Protein AF-A0A945T8V4-F1 (afdb_monomer_lite)

Sequence (144 aa):
LQITALERAEEIETKQAKYLGQVGAVIQPVFAPLNFDLNASIALLTGFVAKEVVVATFGVLYSHGEEVDEESRGLRESLAASMTPLTAVAFMVFTLLYVPCLATIAVLYKETQSWKWTGFSIGLSLSLAYSLALMVTWFGGAFI

Foldseek 3Di:
DVVVVVVVVVVVVVVVVVVLVVVLVVCCVLCVLLVDDSLLVSLLVLCLQPVVVSVVSLQVVQVPPPRDDPPDPSSVVSCVVVDDPLSVVLSVLLSVFQDDHPVVLVVCCVVVVDPVVSVVVNVVSNVVSSVVSSVSSVVVVVVD

pLDDT: mean 71.46, std 10.53, range [46.53, 85.62]

Secondary structure (DSSP, 8-state):
-HHHHHHHHHHHHHHHHHHHHHHHHHHHHHHGGGT--HHHHHHHHHHTT-TTHHHHHHHHHH-TTS---TT-HHHHHHHHHHS-HHHHHHHHHHHHHS---HHHHHHHHHHH--HHHHHHHHHHHHHHHHHHHHHHHHHHHTT-

Structure (mmCIF, N/CA/C/O backbone):
data_AF-A0A945T8V4-F1
#
_entry.id   AF-A0A945T8V4-F1
#
loop_
_atom_site.group_PDB
_atom_site.id
_atom_site.type_symbol
_atom_site.label_atom_id
_atom_site.label_alt_id
_atom_site.label_comp_id
_atom_site.label_asym_id
_atom_site.label_entity_id
_atom_site.label_seq_id
_atom_site.pdbx_PDB_ins_code
_atom_site.Cartn_x
_atom_site.Cartn_y
_atom_site.Cartn_z
_atom_site.occupancy
_atom_site.B_iso_or_equiv
_atom_site.auth_seq_id
_atom_site.auth_comp_id
_atom_site.auth_asym_id
_atom_site.auth_atom_id
_atom_site.pdbx_PDB_model_num
ATOM 1 N N . LEU A 1 1 ? 28.679 23.803 6.271 1.00 54.97 1 LEU A N 1
ATOM 2 C CA . LEU A 1 1 ? 27.295 23.913 6.793 1.00 54.97 1 LEU A CA 1
ATOM 3 C C . LEU A 1 1 ? 26.241 23.376 5.819 1.00 54.97 1 LEU A C 1
ATOM 5 O O . LEU A 1 1 ? 25.398 22.629 6.284 1.00 54.97 1 LEU A O 1
ATOM 9 N N . GLN A 1 2 ? 26.294 23.656 4.506 1.00 46.53 2 GLN A N 1
ATOM 10 C CA . GLN A 1 2 ? 25.370 23.034 3.528 1.00 46.53 2 GLN A CA 1
ATOM 11 C C . GLN A 1 2 ? 25.578 21.516 3.353 1.00 46.53 2 GLN A C 1
ATOM 13 O O . GLN A 1 2 ? 24.608 20.777 3.266 1.00 46.53 2 GLN A O 1
ATOM 18 N N . ILE A 1 3 ? 26.827 21.035 3.398 1.00 58.59 3 ILE A N 1
ATOM 19 C CA . ILE A 1 3 ? 27.156 19.614 3.165 1.00 58.59 3 ILE A CA 1
ATOM 20 C C . ILE A 1 3 ? 26.573 18.700 4.264 1.00 58.59 3 ILE A C 1
ATOM 22 O O . ILE A 1 3 ? 25.980 17.675 3.969 1.00 58.59 3 ILE A O 1
ATOM 26 N N . THR A 1 4 ? 26.600 19.139 5.527 1.00 59.28 4 THR A N 1
ATOM 27 C CA . THR A 1 4 ? 26.039 18.391 6.672 1.00 59.28 4 THR A CA 1
ATOM 28 C C . THR A 1 4 ? 24.502 18.370 6.692 1.00 59.28 4 THR A C 1
ATOM 30 O O . THR A 1 4 ? 23.905 17.519 7.347 1.00 59.28 4 THR A O 1
ATOM 33 N N . ALA A 1 5 ? 23.843 19.323 6.021 1.00 59.72 5 ALA A N 1
ATOM 34 C CA . ALA A 1 5 ? 22.386 19.339 5.881 1.00 59.72 5 ALA A CA 1
ATOM 35 C C . ALA A 1 5 ? 21.916 18.373 4.781 1.00 59.72 5 ALA A C 1
ATOM 37 O O . ALA A 1 5 ? 20.890 17.723 4.957 1.00 59.72 5 ALA A O 1
ATOM 38 N N . LEU A 1 6 ? 22.700 18.238 3.705 1.00 58.94 6 LEU A N 1
ATOM 39 C CA . LEU A 1 6 ? 22.456 17.273 2.631 1.00 58.94 6 LEU A CA 1
ATOM 40 C C . LEU A 1 6 ? 22.676 15.830 3.115 1.00 58.94 6 LEU A C 1
ATOM 42 O O . LEU A 1 6 ? 21.788 15.005 2.940 1.00 58.94 6 LEU A O 1
ATOM 46 N N . GLU A 1 7 ? 23.761 15.553 3.852 1.00 60.69 7 GLU A N 1
ATOM 47 C CA . GLU A 1 7 ? 24.009 14.214 4.429 1.00 60.69 7 GLU A CA 1
ATOM 48 C C . GLU A 1 7 ? 22.910 13.775 5.414 1.00 60.69 7 GLU A C 1
ATOM 50 O O . GLU A 1 7 ? 22.548 12.602 5.476 1.00 60.69 7 GLU A O 1
ATOM 55 N N . ARG A 1 8 ? 22.332 14.714 6.181 1.00 58.81 8 ARG A N 1
ATOM 56 C CA . ARG A 1 8 ? 21.206 14.413 7.082 1.00 58.81 8 ARG A CA 1
ATOM 57 C C . ARG A 1 8 ? 19.898 14.172 6.334 1.00 58.81 8 ARG A C 1
ATOM 59 O O . ARG A 1 8 ? 19.100 13.377 6.818 1.00 58.81 8 ARG A O 1
ATOM 66 N N . ALA A 1 9 ? 19.666 14.842 5.207 1.00 57.34 9 ALA A N 1
ATOM 67 C CA . ALA A 1 9 ? 18.496 14.588 4.368 1.00 57.34 9 ALA A CA 1
ATOM 68 C C . ALA A 1 9 ? 18.579 13.188 3.737 1.00 57.34 9 ALA A C 1
ATOM 70 O O . ALA A 1 9 ? 17.632 12.415 3.860 1.00 57.34 9 ALA A O 1
ATOM 71 N N . GLU A 1 10 ? 19.752 12.816 3.220 1.00 59.97 10 GLU A N 1
ATOM 72 C CA . GLU A 1 10 ? 19.998 11.505 2.606 1.00 59.97 10 GLU A CA 1
ATOM 73 C C . GLU A 1 10 ? 19.941 10.357 3.641 1.00 59.97 10 GLU A C 1
ATOM 75 O O . GLU A 1 10 ? 19.402 9.278 3.376 1.00 59.97 10 GLU A O 1
ATOM 80 N N . GLU A 1 11 ? 20.409 10.587 4.879 1.00 57.34 11 GLU A N 1
ATOM 81 C CA . GLU A 1 11 ? 20.233 9.635 5.989 1.00 57.34 11 GLU A CA 1
ATOM 82 C C . GLU A 1 11 ? 18.764 9.453 6.394 1.00 57.34 11 GLU A C 1
ATOM 84 O O . GLU A 1 11 ? 18.371 8.359 6.808 1.00 57.34 11 GLU A O 1
ATOM 89 N N . ILE A 1 12 ? 17.955 10.515 6.344 1.00 55.38 12 ILE A N 1
ATOM 90 C CA . ILE A 1 12 ? 16.524 10.435 6.659 1.00 55.38 12 ILE A CA 1
ATOM 91 C C . ILE A 1 12 ? 15.802 9.678 5.544 1.00 55.38 12 ILE A C 1
ATOM 93 O O . ILE A 1 12 ? 15.022 8.781 5.861 1.00 55.38 12 ILE A O 1
ATOM 97 N N . GLU A 1 13 ? 16.119 9.947 4.276 1.00 56.91 13 GLU A N 1
ATOM 98 C CA . GLU A 1 13 ? 15.554 9.241 3.120 1.00 56.91 13 GLU A CA 1
ATOM 99 C C . GLU A 1 13 ? 15.916 7.755 3.118 1.00 56.91 13 GLU A C 1
ATOM 101 O O . GLU A 1 13 ? 15.041 6.910 2.949 1.00 56.91 13 GLU A O 1
ATOM 106 N N . THR A 1 14 ? 17.171 7.398 3.396 1.00 55.56 14 THR A N 1
ATOM 107 C CA . THR A 1 14 ? 17.598 5.987 3.461 1.00 55.56 14 THR A CA 1
ATOM 108 C C . THR A 1 14 ? 17.028 5.257 4.673 1.00 55.56 14 THR A C 1
ATOM 110 O O . THR A 1 14 ? 16.641 4.089 4.566 1.00 55.56 14 THR A O 1
ATOM 113 N N . LYS A 1 15 ? 16.913 5.923 5.830 1.00 50.25 15 LYS A N 1
ATOM 114 C CA . LYS A 1 15 ? 16.224 5.356 7.001 1.00 50.25 15 LYS A CA 1
ATOM 115 C C . LYS A 1 15 ? 14.744 5.153 6.694 1.00 50.25 15 LYS A C 1
ATOM 117 O O . LYS A 1 15 ? 14.233 4.070 6.966 1.00 50.25 15 LYS A O 1
ATOM 122 N N . GLN A 1 16 ? 14.075 6.133 6.089 1.00 54.16 16 GLN A N 1
ATOM 123 C CA . GLN A 1 16 ? 12.682 6.014 5.664 1.00 54.16 16 GLN A CA 1
ATOM 124 C C . GLN A 1 16 ? 12.511 4.903 4.628 1.00 54.16 16 GLN A C 1
ATOM 126 O O . GLN A 1 16 ? 11.706 4.014 4.867 1.00 54.16 16 GLN A O 1
ATOM 131 N N . ALA A 1 17 ? 13.323 4.840 3.573 1.00 56.72 17 ALA A N 1
ATOM 132 C CA . ALA A 1 17 ? 13.307 3.757 2.588 1.00 56.72 17 ALA A CA 1
ATOM 133 C C . ALA A 1 17 ? 13.498 2.376 3.240 1.00 56.72 17 ALA A C 1
ATOM 135 O O . ALA A 1 17 ? 12.809 1.417 2.892 1.00 56.72 17 ALA A O 1
ATOM 136 N N . LYS A 1 18 ? 14.365 2.275 4.256 1.00 56.22 18 LYS A N 1
ATOM 137 C CA . LYS A 1 18 ? 14.565 1.044 5.033 1.00 56.22 18 LYS A CA 1
ATOM 138 C C . LYS A 1 18 ? 13.351 0.683 5.899 1.00 56.22 18 LYS A C 1
ATOM 140 O O . LYS A 1 18 ? 12.986 -0.490 5.956 1.00 56.22 18 LYS A O 1
ATOM 145 N N . TYR A 1 19 ? 12.710 1.658 6.547 1.00 55.62 19 TYR A N 1
ATOM 146 C CA . TYR A 1 19 ? 11.486 1.437 7.329 1.00 55.62 19 TYR A CA 1
ATOM 147 C C . TYR A 1 19 ? 10.286 1.107 6.434 1.00 55.62 19 TYR A C 1
ATOM 149 O O . TYR A 1 19 ? 9.543 0.180 6.742 1.00 55.62 19 TYR A O 1
ATOM 157 N N . LEU A 1 20 ? 10.125 1.800 5.307 1.00 55.38 20 LEU A N 1
ATOM 158 C CA . LEU A 1 20 ? 9.113 1.508 4.295 1.00 55.38 20 LEU A CA 1
ATOM 159 C C . LEU A 1 20 ? 9.328 0.122 3.673 1.00 55.38 20 LEU A C 1
ATOM 161 O O . LEU A 1 20 ? 8.362 -0.616 3.502 1.00 55.38 20 LEU A O 1
ATOM 165 N N . GLY A 1 21 ? 10.580 -0.282 3.440 1.00 59.00 21 GLY A N 1
ATOM 166 C CA . GLY A 1 21 ? 10.936 -1.639 3.021 1.00 59.00 21 GLY A CA 1
ATOM 167 C C . GLY A 1 21 ? 10.618 -2.705 4.074 1.00 59.00 21 GLY A C 1
ATOM 168 O O . GLY A 1 21 ? 10.116 -3.771 3.731 1.00 59.00 21 GLY A O 1
ATOM 169 N N . GLN A 1 22 ? 10.835 -2.428 5.364 1.00 59.25 22 GLN A N 1
ATOM 170 C CA . GLN A 1 22 ? 10.472 -3.356 6.445 1.00 59.25 22 GLN A CA 1
ATOM 171 C C . GLN A 1 22 ? 8.957 -3.468 6.654 1.00 59.25 22 GLN A C 1
ATOM 173 O O . GLN A 1 22 ? 8.450 -4.573 6.836 1.00 59.25 22 GLN A O 1
ATOM 178 N N . VAL A 1 23 ? 8.225 -2.352 6.611 1.00 59.28 23 VAL A N 1
ATOM 179 C CA . VAL A 1 23 ? 6.755 -2.343 6.706 1.00 59.28 23 VAL A CA 1
ATOM 180 C C . VAL A 1 23 ? 6.144 -3.020 5.478 1.00 59.28 23 VAL A C 1
ATOM 182 O O . VAL A 1 23 ? 5.258 -3.862 5.621 1.00 59.28 23 VAL A O 1
ATOM 185 N N . GLY A 1 24 ? 6.689 -2.730 4.294 1.00 57.03 24 GLY A N 1
ATOM 186 C CA . GLY A 1 24 ? 6.380 -3.419 3.048 1.00 57.03 24 GLY A CA 1
ATOM 187 C C . GLY A 1 24 ? 6.603 -4.923 3.164 1.00 57.03 24 GLY A C 1
ATOM 188 O O . GLY A 1 24 ? 5.693 -5.668 2.847 1.00 57.03 24 GLY A O 1
ATOM 189 N N . ALA A 1 25 ? 7.728 -5.383 3.720 1.00 60.09 25 ALA A N 1
ATOM 190 C CA . ALA A 1 25 ? 8.036 -6.808 3.882 1.00 60.09 25 ALA A CA 1
ATOM 191 C C . ALA A 1 25 ? 7.115 -7.550 4.873 1.00 60.09 25 ALA A C 1
ATOM 193 O O . ALA A 1 25 ? 6.855 -8.738 4.694 1.00 60.09 25 ALA A O 1
ATOM 194 N N . VAL A 1 26 ? 6.598 -6.874 5.906 1.00 58.59 26 VAL A N 1
ATOM 195 C CA . VAL A 1 26 ? 5.611 -7.454 6.846 1.00 58.59 26 VAL A CA 1
ATOM 196 C C . VAL A 1 26 ? 4.235 -7.590 6.196 1.00 58.59 26 VAL A C 1
ATOM 198 O O . VAL A 1 26 ? 3.480 -8.513 6.498 1.00 58.59 26 VAL A O 1
ATOM 201 N N . ILE A 1 27 ? 3.919 -6.676 5.285 1.00 60.72 27 ILE A N 1
ATOM 202 C CA . ILE A 1 27 ? 2.653 -6.618 4.559 1.00 60.72 27 ILE A CA 1
ATOM 203 C C . ILE A 1 27 ? 2.695 -7.479 3.281 1.00 60.72 27 ILE A C 1
ATOM 205 O O . ILE A 1 27 ? 1.688 -8.066 2.885 1.00 60.72 27 ILE A O 1
ATOM 209 N N . GLN A 1 28 ? 3.880 -7.658 2.703 1.00 61.25 28 GLN A N 1
ATOM 210 C CA . GLN A 1 28 ? 4.164 -8.466 1.525 1.00 61.25 28 GLN A CA 1
ATOM 211 C C . GLN A 1 28 ? 3.593 -9.890 1.589 1.00 61.25 28 GLN A C 1
ATOM 213 O O . GLN A 1 28 ? 3.031 -10.293 0.582 1.00 61.25 28 GLN A O 1
ATOM 218 N N . PRO A 1 29 ? 3.634 -10.673 2.688 1.00 58.94 29 PRO A N 1
ATOM 219 C CA . PRO A 1 29 ? 3.023 -12.007 2.701 1.00 58.94 29 PRO A CA 1
ATOM 220 C C . PRO A 1 29 ? 1.501 -11.993 2.491 1.00 58.94 29 PRO A C 1
ATOM 222 O O . PRO A 1 29 ? 0.959 -12.959 1.958 1.00 58.94 29 PRO A O 1
ATOM 225 N N . VAL A 1 30 ? 0.808 -10.910 2.864 1.00 63.84 30 VAL A N 1
ATOM 226 C CA . VAL A 1 30 ? -0.637 -10.750 2.618 1.00 63.84 30 VAL A CA 1
ATOM 227 C C . VAL A 1 30 ? -0.905 -10.374 1.162 1.00 63.84 30 VAL A C 1
ATOM 229 O O . VAL A 1 30 ? -1.893 -10.814 0.587 1.00 63.84 30 VAL A O 1
ATOM 232 N N . PHE A 1 31 ? -0.017 -9.603 0.538 1.00 65.12 31 PHE A N 1
ATOM 233 C CA . PHE A 1 31 ? -0.159 -9.171 -0.855 1.00 65.12 31 PHE A CA 1
ATOM 234 C C . PHE A 1 31 ? 0.560 -10.072 -1.874 1.00 65.12 31 PHE A C 1
ATOM 236 O O . PHE A 1 31 ? 0.307 -9.967 -3.073 1.00 65.12 31 PHE A O 1
ATOM 243 N N . ALA A 1 32 ? 1.381 -11.015 -1.411 1.00 62.06 32 ALA A N 1
ATOM 244 C CA . ALA A 1 32 ? 2.045 -12.042 -2.205 1.00 62.06 32 ALA A CA 1
ATOM 245 C C . ALA A 1 32 ? 1.072 -12.855 -3.079 1.00 62.06 32 ALA A C 1
ATOM 247 O O . ALA A 1 32 ? 1.365 -13.026 -4.261 1.00 62.06 32 ALA A O 1
ATOM 248 N N . PRO A 1 33 ? -0.105 -13.306 -2.594 1.00 59.84 33 PRO A N 1
ATOM 249 C CA . PRO A 1 33 ? -1.065 -13.998 -3.455 1.00 59.84 33 PRO A CA 1
ATOM 250 C C . PRO A 1 33 ? -1.820 -13.062 -4.422 1.00 59.84 33 PRO A C 1
ATOM 252 O O . PRO A 1 33 ? -2.457 -13.537 -5.361 1.00 59.84 33 PRO A O 1
ATOM 255 N N . LEU A 1 34 ? -1.739 -11.740 -4.229 1.00 63.62 34 LEU A N 1
ATOM 256 C CA . LEU A 1 34 ? -2.244 -10.732 -5.170 1.00 63.62 34 LEU A CA 1
ATOM 257 C C . LEU A 1 34 ? -1.173 -10.299 -6.188 1.00 63.62 34 LEU A C 1
ATOM 259 O O . LEU A 1 34 ? -1.484 -9.558 -7.121 1.00 63.62 34 LEU A O 1
ATOM 263 N N . ASN A 1 35 ? 0.068 -10.778 -6.033 1.00 66.00 35 ASN A N 1
ATOM 264 C CA . ASN A 1 35 ? 1.194 -10.475 -6.914 1.00 66.00 35 ASN A CA 1
ATOM 265 C C . ASN A 1 35 ? 1.463 -8.951 -7.007 1.00 66.00 35 ASN A C 1
ATOM 267 O O . ASN A 1 35 ? 1.836 -8.421 -8.053 1.00 66.00 35 ASN A O 1
ATOM 271 N N . PHE A 1 36 ? 1.215 -8.224 -5.908 1.00 71.25 36 PHE A N 1
ATOM 272 C CA . PHE A 1 36 ? 1.536 -6.800 -5.806 1.00 71.25 36 PHE A CA 1
ATOM 273 C C . PHE A 1 36 ? 2.995 -6.601 -5.418 1.00 71.25 36 PHE A C 1
ATOM 275 O O . PHE A 1 36 ? 3.519 -7.276 -4.532 1.00 71.25 36 PHE A O 1
ATOM 282 N N . ASP A 1 37 ? 3.614 -5.612 -6.055 1.00 70.75 37 ASP A N 1
ATOM 283 C CA . ASP A 1 37 ? 4.963 -5.182 -5.728 1.00 70.75 37 ASP A CA 1
ATOM 284 C C . ASP A 1 37 ? 5.004 -4.445 -4.372 1.00 70.75 37 ASP A C 1
ATOM 286 O O . ASP A 1 37 ? 3.989 -3.949 -3.854 1.00 70.75 37 ASP A O 1
ATOM 290 N N . LEU A 1 38 ? 6.195 -4.345 -3.787 1.00 68.88 38 LEU A N 1
ATOM 291 C CA . LEU A 1 38 ? 6.423 -3.646 -2.525 1.00 68.88 38 LEU A CA 1
ATOM 292 C C . LEU A 1 38 ? 6.073 -2.154 -2.655 1.00 68.88 38 LEU A C 1
ATOM 294 O O . LEU A 1 38 ? 5.443 -1.587 -1.759 1.00 68.88 38 LEU A O 1
ATOM 298 N N . ASN A 1 39 ? 6.369 -1.554 -3.812 1.00 74.00 39 ASN A N 1
ATOM 299 C CA . ASN A 1 39 ? 6.005 -0.170 -4.129 1.00 74.00 39 ASN A CA 1
ATOM 300 C C . ASN A 1 39 ? 4.483 0.042 -4.149 1.00 74.00 39 ASN A C 1
ATOM 302 O O . ASN A 1 39 ? 3.984 1.020 -3.595 1.00 74.00 39 ASN A O 1
ATOM 306 N N . ALA A 1 40 ? 3.729 -0.903 -4.720 1.00 75.31 40 ALA A N 1
ATOM 307 C CA . ALA A 1 40 ? 2.267 -0.848 -4.754 1.00 75.31 40 ALA A CA 1
ATOM 308 C C . ALA A 1 40 ? 1.660 -0.981 -3.346 1.00 75.31 40 ALA A C 1
ATOM 310 O O . ALA A 1 40 ? 0.692 -0.298 -3.011 1.00 75.31 40 ALA A O 1
ATOM 311 N N . SER A 1 41 ? 2.263 -1.808 -2.489 1.00 75.19 41 SER A N 1
ATOM 312 C CA . SER A 1 41 ? 1.848 -1.958 -1.088 1.00 75.19 41 SER A CA 1
ATOM 313 C C . SER A 1 41 ? 2.069 -0.669 -0.285 1.00 75.19 41 SER A C 1
ATOM 315 O O . SER A 1 41 ? 1.205 -0.261 0.493 1.00 75.19 41 SER A O 1
ATOM 317 N N . ILE A 1 42 ? 3.197 0.012 -0.508 1.00 74.94 42 ILE A N 1
ATOM 318 C CA . ILE A 1 42 ? 3.490 1.324 0.086 1.00 74.94 42 ILE A CA 1
ATOM 319 C C . ILE A 1 42 ? 2.503 2.384 -0.416 1.00 74.94 42 ILE A C 1
ATOM 321 O O . ILE A 1 42 ? 1.947 3.128 0.392 1.00 74.94 42 ILE A O 1
ATOM 325 N N . ALA A 1 43 ? 2.240 2.421 -1.724 1.00 79.94 43 ALA A N 1
ATOM 326 C CA . ALA A 1 43 ? 1.282 3.349 -2.319 1.00 79.94 43 ALA A CA 1
ATOM 327 C C . ALA A 1 43 ? -0.149 3.131 -1.792 1.0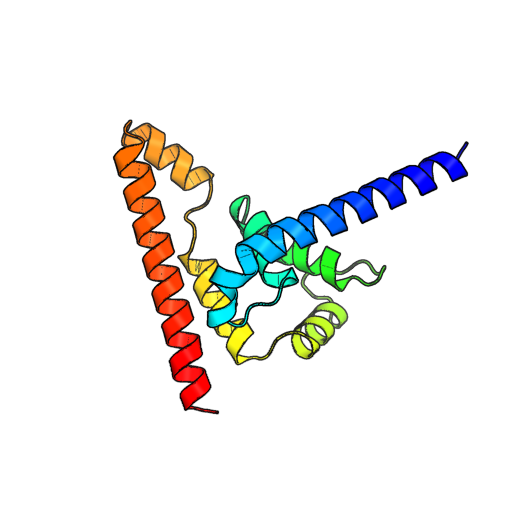0 79.94 43 ALA A C 1
ATOM 329 O O . ALA A 1 43 ? -0.895 4.087 -1.596 1.00 79.94 43 ALA A O 1
ATOM 330 N N . LEU A 1 44 ? -0.534 1.888 -1.486 1.00 79.69 44 LEU A N 1
ATOM 331 C CA . LEU A 1 44 ? -1.804 1.581 -0.819 1.00 79.69 44 LEU A CA 1
ATOM 332 C C . LEU A 1 44 ? -1.853 2.100 0.621 1.00 79.69 44 LEU A C 1
ATOM 334 O O . LEU A 1 44 ? -2.885 2.610 1.055 1.00 79.69 44 LEU A O 1
ATOM 338 N N . LEU A 1 45 ? -0.755 1.996 1.371 1.00 78.69 45 LEU A N 1
ATOM 339 C CA . LEU A 1 45 ? -0.692 2.519 2.737 1.00 78.69 45 LEU A CA 1
ATOM 340 C C . LEU A 1 45 ? -0.831 4.041 2.777 1.00 78.69 45 LEU A C 1
ATOM 342 O O . LEU A 1 45 ? -1.547 4.562 3.631 1.00 78.69 45 LEU A O 1
ATOM 346 N N . THR A 1 46 ? -0.184 4.756 1.859 1.00 78.19 46 THR A N 1
ATOM 347 C CA . THR A 1 46 ? -0.328 6.215 1.755 1.00 78.19 46 THR A CA 1
ATOM 348 C C . THR A 1 46 ? -1.708 6.599 1.209 1.00 78.19 46 THR A C 1
ATOM 350 O O . THR A 1 46 ? -2.334 7.537 1.710 1.00 78.19 46 THR A O 1
ATOM 353 N N . GLY A 1 47 ? -2.244 5.806 0.277 1.00 79.31 47 GLY A N 1
ATOM 354 C CA . GLY A 1 47 ? -3.596 5.930 -0.271 1.00 79.31 47 GLY A CA 1
ATOM 355 C C . GLY A 1 47 ? -4.730 5.778 0.739 1.00 79.31 47 GLY A C 1
ATOM 356 O O . GLY A 1 47 ? -5.816 6.328 0.543 1.00 79.31 47 GLY A O 1
ATOM 357 N N . PHE A 1 48 ? -4.479 5.076 1.847 1.00 78.81 48 PHE A N 1
ATOM 358 C CA . PHE A 1 48 ? -5.415 4.954 2.967 1.00 78.81 48 PHE A CA 1
ATOM 359 C C . PHE A 1 48 ? -5.827 6.319 3.534 1.00 78.81 48 PHE A C 1
ATOM 361 O O . PHE A 1 48 ? -6.982 6.524 3.922 1.00 78.81 48 PHE A O 1
ATOM 368 N N . VAL A 1 49 ? -4.869 7.251 3.591 1.00 75.75 49 VAL A N 1
ATOM 369 C CA . VAL A 1 49 ? -5.076 8.597 4.135 1.00 75.75 49 VAL A CA 1
ATOM 370 C C . VAL A 1 49 ? -5.893 9.437 3.156 1.00 75.75 49 VAL A C 1
ATOM 372 O O . VAL A 1 49 ? -6.879 10.057 3.556 1.00 75.75 49 VAL A O 1
ATOM 375 N N . ALA A 1 50 ? -5.521 9.410 1.875 1.00 80.00 50 ALA A N 1
ATOM 376 C CA . ALA A 1 50 ? -6.247 10.058 0.790 1.00 80.00 50 ALA A CA 1
ATOM 377 C C . ALA A 1 50 ? -6.015 9.311 -0.531 1.00 80.00 50 ALA A C 1
ATOM 379 O O . ALA A 1 50 ? -4.874 9.052 -0.908 1.00 80.00 50 ALA A O 1
ATOM 380 N N . LYS A 1 51 ? -7.096 8.996 -1.261 1.00 73.50 51 LYS A N 1
ATOM 381 C CA . LYS A 1 51 ? -7.020 8.161 -2.476 1.00 73.50 51 LYS A CA 1
ATOM 382 C C . LYS A 1 51 ? -6.172 8.776 -3.597 1.00 73.50 51 LYS A C 1
ATOM 384 O O . LYS A 1 51 ? -5.566 8.038 -4.360 1.00 73.50 51 LYS A O 1
ATOM 389 N N . GLU A 1 52 ? -6.085 10.101 -3.659 1.00 77.19 52 GLU A N 1
ATOM 390 C CA . GLU A 1 52 ? -5.278 10.841 -4.644 1.00 77.19 52 GLU A CA 1
ATOM 391 C C . GLU A 1 52 ? -3.770 10.778 -4.335 1.00 77.19 52 GLU A C 1
ATOM 393 O O . GLU A 1 52 ? -2.933 10.891 -5.225 1.00 77.19 52 GLU A O 1
ATOM 398 N N . VAL A 1 53 ? -3.395 10.497 -3.082 1.00 81.50 53 VAL A N 1
ATOM 399 C CA . VAL A 1 53 ? -1.985 10.408 -2.663 1.00 81.50 53 VAL A CA 1
ATOM 400 C C . VAL A 1 53 ? -1.313 9.133 -3.185 1.00 81.50 53 VAL A C 1
ATOM 402 O O . VAL A 1 53 ? -0.084 9.064 -3.235 1.00 81.50 53 VAL A O 1
ATOM 405 N N . VAL A 1 54 ? -2.090 8.140 -3.636 1.00 81.56 54 VAL A N 1
ATOM 406 C CA . VAL A 1 54 ? -1.557 6.921 -4.269 1.00 8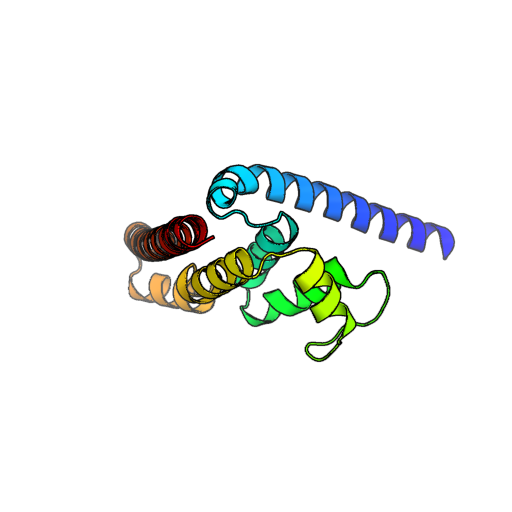1.56 54 VAL A CA 1
ATOM 407 C C . VAL A 1 54 ? -0.679 7.285 -5.462 1.00 81.56 54 VAL A C 1
ATOM 409 O O . VAL A 1 54 ? 0.441 6.787 -5.572 1.00 81.56 54 VAL A O 1
ATOM 412 N N . VAL A 1 55 ? -1.150 8.182 -6.332 1.00 79.06 55 VAL A N 1
ATOM 413 C CA . VAL A 1 55 ? -0.409 8.523 -7.547 1.00 79.06 55 VAL A CA 1
ATOM 414 C C . VAL A 1 55 ? 0.778 9.424 -7.241 1.00 79.06 55 VAL A C 1
ATOM 416 O O . VAL A 1 55 ? 1.860 9.174 -7.758 1.00 79.06 55 VAL A O 1
ATOM 419 N N . ALA A 1 56 ? 0.638 10.369 -6.309 1.00 78.25 56 ALA A N 1
ATOM 420 C CA . ALA A 1 56 ? 1.777 11.140 -5.810 1.00 78.25 56 ALA A CA 1
ATOM 421 C C . ALA A 1 56 ? 2.879 10.224 -5.239 1.00 78.25 56 ALA A C 1
ATOM 423 O O . ALA A 1 56 ? 4.066 10.454 -5.456 1.00 78.25 56 ALA A O 1
ATOM 424 N N . THR A 1 57 ? 2.492 9.139 -4.559 1.00 79.19 57 THR A N 1
ATOM 425 C CA . THR A 1 57 ? 3.440 8.147 -4.030 1.00 79.19 57 THR A CA 1
ATOM 426 C C . THR A 1 57 ? 4.111 7.364 -5.155 1.00 79.19 57 THR A C 1
ATOM 428 O O . THR A 1 57 ? 5.322 7.173 -5.112 1.00 79.19 57 THR A O 1
ATOM 431 N N . PHE A 1 58 ? 3.367 6.955 -6.187 1.00 78.00 58 PHE A N 1
ATOM 432 C CA . PHE A 1 58 ? 3.967 6.361 -7.384 1.00 78.00 58 PHE A CA 1
ATOM 433 C C . PHE A 1 58 ? 4.912 7.333 -8.098 1.00 78.00 58 PHE A C 1
ATOM 435 O O . PHE A 1 58 ? 5.999 6.919 -8.489 1.00 78.00 58 PHE A O 1
ATOM 442 N N . GLY A 1 59 ? 4.548 8.614 -8.181 1.00 73.50 59 GLY A N 1
ATOM 443 C CA . GLY A 1 59 ? 5.399 9.707 -8.647 1.00 73.50 59 GLY A CA 1
ATOM 444 C C . GLY A 1 59 ? 6.740 9.717 -7.929 1.00 73.50 59 GLY A C 1
ATOM 445 O O . GLY A 1 59 ? 7.774 9.610 -8.568 1.00 73.50 59 GLY A O 1
ATOM 446 N N . VAL A 1 60 ? 6.735 9.740 -6.596 1.00 75.69 60 VAL A N 1
ATOM 447 C CA . VAL A 1 60 ? 7.969 9.760 -5.792 1.00 75.69 60 VAL A CA 1
ATOM 448 C C . VAL A 1 60 ? 8.767 8.454 -5.897 1.00 75.69 60 VAL A C 1
ATOM 450 O O . VAL A 1 60 ? 9.991 8.500 -5.960 1.00 75.69 60 VAL A O 1
ATOM 453 N N . LEU A 1 61 ? 8.106 7.292 -5.925 1.00 73.56 61 LEU A N 1
ATOM 454 C CA . LEU A 1 61 ? 8.786 5.989 -5.960 1.00 73.56 61 LEU A CA 1
ATOM 455 C C . LEU A 1 61 ? 9.402 5.664 -7.329 1.00 73.56 61 LEU A C 1
ATOM 457 O O . LEU A 1 61 ? 10.409 4.962 -7.384 1.00 73.56 61 LEU A O 1
ATOM 461 N N . TYR A 1 62 ? 8.810 6.163 -8.416 1.00 71.44 62 TYR A N 1
ATOM 462 C CA . TYR A 1 62 ? 9.255 5.905 -9.788 1.00 71.44 62 TYR A CA 1
ATOM 463 C C . TYR A 1 62 ? 9.907 7.126 -10.461 1.00 71.44 62 TYR A C 1
ATOM 465 O O . TYR A 1 62 ? 10.287 7.030 -11.626 1.00 71.44 62 TYR A O 1
ATOM 473 N N . SER A 1 63 ? 10.076 8.255 -9.757 1.00 63.59 63 SER A N 1
ATOM 474 C CA . SER A 1 63 ? 10.599 9.500 -10.344 1.00 63.59 63 SER A CA 1
ATOM 475 C C . SER A 1 63 ? 12.043 9.438 -10.808 1.00 63.59 63 SER A C 1
ATOM 477 O O . SER A 1 63 ? 12.411 10.250 -11.646 1.00 63.59 63 SER A O 1
ATOM 479 N N . HIS A 1 64 ? 12.886 8.539 -10.289 1.00 58.69 64 HIS A N 1
ATOM 480 C CA . HIS A 1 64 ? 14.319 8.486 -10.628 1.00 58.69 64 HIS A CA 1
ATOM 481 C C . HIS A 1 64 ? 15.021 9.875 -10.678 1.00 58.69 64 HIS A C 1
ATOM 483 O O . HIS A 1 64 ? 16.013 10.040 -11.384 1.00 58.69 64 HIS A O 1
ATOM 489 N N . GLY A 1 65 ? 14.541 10.869 -9.915 1.00 52.94 65 GLY A N 1
ATOM 490 C CA . GLY A 1 65 ? 15.093 12.231 -9.880 1.00 52.94 65 GLY A CA 1
ATOM 491 C C . GLY A 1 65 ? 14.482 13.265 -10.844 1.00 52.94 65 GLY A C 1
ATOM 492 O O . GLY A 1 65 ? 14.989 14.384 -10.885 1.00 52.94 65 GLY A O 1
ATOM 493 N N . GLU A 1 66 ? 13.412 12.950 -11.581 1.00 54.91 66 GLU A N 1
ATOM 494 C CA . GLU A 1 66 ? 12.676 13.895 -12.444 1.00 54.91 66 GLU A CA 1
ATOM 495 C C . GLU A 1 66 ? 11.294 14.236 -11.848 1.00 54.91 66 GLU A C 1
ATOM 497 O O . GLU A 1 66 ? 10.657 13.390 -11.225 1.00 54.91 66 GLU A O 1
ATOM 502 N N . GLU A 1 67 ? 10.809 15.475 -11.997 1.00 51.19 67 GLU A N 1
ATOM 503 C CA . GLU A 1 67 ? 9.460 15.847 -11.539 1.00 51.19 67 GLU A CA 1
ATOM 504 C C . GLU A 1 67 ? 8.410 15.130 -12.402 1.00 51.19 67 GLU A C 1
ATOM 506 O O . GLU A 1 67 ? 8.277 15.385 -13.600 1.00 51.19 67 GLU A O 1
ATOM 511 N N . VAL A 1 68 ? 7.672 14.199 -11.800 1.00 56.31 68 VAL A N 1
ATOM 512 C CA . VAL A 1 68 ? 6.663 13.387 -12.487 1.00 56.31 68 VAL A CA 1
ATOM 513 C C . VAL A 1 68 ? 5.262 13.758 -12.017 1.00 56.31 68 VAL A C 1
ATOM 515 O O . VAL A 1 68 ? 4.957 13.678 -10.829 1.00 56.31 68 VAL A O 1
ATOM 518 N N . ASP A 1 69 ? 4.426 14.148 -12.978 1.00 54.91 69 ASP A N 1
ATOM 519 C CA . ASP A 1 69 ? 3.012 14.486 -12.821 1.00 54.91 69 ASP A CA 1
ATOM 520 C C . ASP A 1 69 ? 2.128 13.364 -13.410 1.00 54.91 69 ASP A C 1
ATOM 522 O O . ASP A 1 69 ? 2.620 12.484 -14.123 1.00 54.91 69 ASP A O 1
ATOM 526 N N . GLU A 1 70 ? 0.820 13.392 -13.147 1.00 55.72 70 GLU A N 1
ATOM 527 C CA . GLU A 1 70 ? -0.181 12.399 -13.599 1.00 55.72 70 GLU A CA 1
ATOM 528 C C . GLU A 1 70 ? -0.133 12.100 -15.118 1.00 55.72 70 GLU A C 1
ATOM 530 O O . GLU A 1 70 ? -0.466 10.997 -15.563 1.00 55.72 70 GLU A O 1
ATOM 535 N N . GLU A 1 71 ? 0.305 13.067 -15.934 1.00 57.94 71 GLU A N 1
ATOM 536 C CA . GLU A 1 71 ? 0.428 12.937 -17.394 1.00 57.94 71 GLU A CA 1
ATOM 537 C 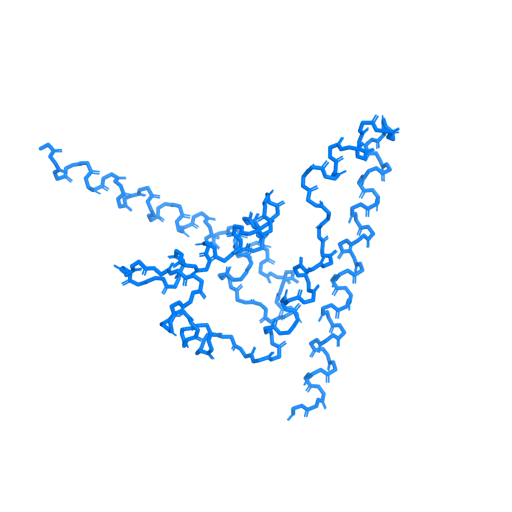C . GLU A 1 71 ? 1.816 12.491 -17.890 1.00 57.94 71 GLU A C 1
ATOM 539 O O . GLU A 1 71 ? 1.997 12.230 -19.089 1.00 57.94 71 GLU A O 1
ATOM 544 N N . SER A 1 72 ? 2.810 12.367 -17.012 1.00 63.31 72 SER A N 1
ATOM 545 C CA . SER A 1 72 ? 4.185 12.081 -17.420 1.00 63.31 72 SER A CA 1
ATOM 546 C C . SER A 1 72 ? 4.313 10.688 -18.050 1.00 63.31 72 SER A C 1
ATOM 548 O O . SER A 1 72 ? 4.107 9.652 -17.412 1.00 63.31 72 SER A O 1
ATOM 550 N N . ARG A 1 73 ? 4.723 10.638 -19.326 1.00 63.03 73 ARG A N 1
ATOM 551 C CA . ARG A 1 73 ? 4.952 9.378 -20.065 1.00 63.03 73 ARG A CA 1
ATOM 552 C C . ARG A 1 73 ? 5.962 8.452 -19.374 1.00 63.03 73 ARG A C 1
ATOM 554 O O . ARG A 1 73 ? 5.757 7.242 -19.393 1.00 63.03 73 ARG A O 1
ATOM 561 N N . GLY A 1 74 ? 6.978 9.014 -18.713 1.00 67.88 74 GLY A N 1
ATOM 562 C CA . GLY A 1 74 ? 8.010 8.251 -18.001 1.00 67.88 74 GLY A CA 1
ATOM 563 C C . GLY A 1 74 ? 7.479 7.435 -16.815 1.00 67.88 74 GLY A C 1
ATOM 564 O O . GLY A 1 74 ? 7.925 6.307 -16.605 1.00 67.88 74 GLY A O 1
ATOM 565 N N . LEU A 1 75 ? 6.457 7.936 -16.103 1.00 67.81 75 LEU A N 1
ATOM 566 C CA . LEU A 1 75 ? 5.759 7.162 -15.068 1.00 67.81 75 LEU A CA 1
ATOM 567 C C . LEU A 1 75 ? 5.055 5.960 -15.688 1.00 67.81 75 LEU A C 1
ATOM 569 O O . LEU A 1 75 ? 5.225 4.834 -15.234 1.00 67.81 75 LEU A O 1
ATOM 573 N N . ARG A 1 76 ? 4.284 6.187 -16.757 1.00 69.94 76 ARG A N 1
ATOM 574 C CA . ARG A 1 76 ? 3.486 5.133 -17.402 1.00 69.94 76 ARG A CA 1
ATOM 575 C C . ARG A 1 76 ? 4.370 4.021 -17.963 1.00 69.94 76 ARG A C 1
ATOM 577 O O . ARG A 1 76 ? 4.009 2.857 -17.830 1.00 69.94 76 ARG A O 1
ATOM 584 N N . GLU A 1 77 ? 5.524 4.360 -18.533 1.00 70.88 77 GLU A N 1
ATOM 585 C CA . GLU A 1 77 ? 6.500 3.376 -19.016 1.00 70.88 77 GLU A CA 1
ATOM 586 C C . GLU A 1 77 ? 7.173 2.610 -17.869 1.00 70.88 77 GLU A C 1
ATOM 588 O O . GLU A 1 77 ? 7.253 1.384 -17.926 1.00 70.88 77 GLU A O 1
ATOM 593 N N . SER A 1 78 ? 7.572 3.293 -16.793 1.00 69.94 78 SER A N 1
ATOM 594 C CA . SER A 1 78 ? 8.187 2.650 -15.618 1.00 69.94 78 SER A CA 1
ATOM 595 C C . SER A 1 78 ? 7.215 1.723 -14.879 1.00 69.94 78 SER A C 1
ATOM 597 O O . SER A 1 78 ? 7.582 0.612 -14.482 1.00 69.94 78 SER A O 1
ATOM 599 N N . LEU A 1 79 ? 5.951 2.138 -14.748 1.00 71.31 79 LEU A N 1
ATOM 600 C CA . LEU A 1 79 ? 4.873 1.307 -14.213 1.00 71.31 79 LEU A CA 1
ATOM 601 C C . LEU A 1 79 ? 4.555 0.127 -15.138 1.00 71.31 79 LEU A C 1
ATOM 603 O O . LEU A 1 79 ? 4.396 -0.982 -14.640 1.00 71.31 79 LEU A O 1
ATOM 607 N N . ALA A 1 80 ? 4.507 0.320 -16.460 1.00 71.19 80 ALA A N 1
ATOM 608 C CA . ALA A 1 80 ? 4.273 -0.772 -17.411 1.00 71.19 80 ALA A CA 1
ATOM 609 C C . ALA A 1 80 ? 5.432 -1.783 -17.457 1.00 71.19 80 ALA A C 1
ATOM 611 O O . ALA A 1 80 ? 5.205 -2.963 -17.718 1.00 71.19 80 ALA A O 1
ATOM 612 N N . ALA A 1 81 ? 6.662 -1.340 -17.184 1.00 71.31 81 ALA A N 1
ATOM 613 C CA . ALA A 1 81 ? 7.825 -2.215 -17.062 1.00 71.31 81 ALA A CA 1
ATOM 614 C C . ALA A 1 81 ? 7.847 -2.993 -15.733 1.00 71.31 81 ALA A C 1
ATOM 616 O O . ALA A 1 81 ? 8.360 -4.109 -15.690 1.00 71.31 81 ALA A O 1
ATOM 617 N N . SER A 1 82 ? 7.289 -2.418 -14.660 1.00 66.88 82 SER A N 1
ATOM 618 C CA . SER A 1 82 ? 7.333 -3.003 -13.310 1.00 66.88 82 SER A CA 1
ATOM 619 C C . SER A 1 82 ? 6.080 -3.805 -12.938 1.00 66.88 82 SER A C 1
ATOM 621 O O . SER A 1 82 ? 6.162 -4.723 -12.127 1.00 66.88 82 SER A O 1
ATOM 623 N N . MET A 1 83 ? 4.913 -3.487 -13.508 1.00 68.38 83 MET A N 1
ATOM 624 C CA . MET A 1 83 ? 3.642 -4.157 -13.219 1.00 68.38 83 MET A CA 1
ATOM 625 C C . MET A 1 83 ? 3.065 -4.833 -14.459 1.00 68.38 83 MET A C 1
ATOM 627 O O . MET A 1 83 ? 2.852 -4.213 -15.499 1.00 68.38 83 MET A O 1
ATOM 631 N N . THR A 1 84 ? 2.708 -6.110 -14.317 1.00 77.81 84 THR A N 1
ATOM 632 C CA . THR A 1 84 ? 1.922 -6.809 -15.339 1.00 77.81 84 THR A CA 1
ATOM 633 C C . THR A 1 84 ? 0.517 -6.194 -15.452 1.00 77.81 84 THR A C 1
ATOM 635 O O . THR A 1 84 ? -0.050 -5.755 -14.447 1.00 77.81 84 THR A O 1
ATOM 638 N N . PRO A 1 85 ? -0.114 -6.206 -16.640 1.00 75.94 85 PRO A N 1
ATOM 639 C CA . PRO A 1 85 ? -1.471 -5.678 -16.801 1.00 75.94 85 PRO A CA 1
ATOM 640 C C . PRO A 1 85 ? -2.485 -6.397 -15.901 1.00 75.94 85 PRO A C 1
ATOM 642 O O . PRO A 1 85 ? -3.448 -5.786 -15.440 1.00 75.94 85 PRO A O 1
ATOM 645 N N . LEU A 1 86 ? -2.245 -7.674 -15.585 1.00 76.44 86 LEU A N 1
ATOM 646 C CA . LEU A 1 86 ? -3.099 -8.430 -14.679 1.00 76.44 86 LEU A CA 1
ATOM 647 C C . LEU A 1 86 ? -3.046 -7.885 -13.242 1.00 76.44 86 LEU A C 1
ATOM 649 O O . LEU A 1 86 ? -4.085 -7.694 -12.605 1.00 76.44 86 LEU A O 1
ATOM 653 N N . THR A 1 87 ? -1.845 -7.593 -12.743 1.00 76.19 87 THR A N 1
ATOM 654 C CA . THR A 1 87 ? -1.662 -7.046 -11.393 1.00 76.19 87 THR A CA 1
ATOM 655 C C . THR A 1 87 ? -2.139 -5.603 -11.295 1.00 76.19 87 THR A C 1
ATOM 657 O O . THR A 1 87 ? -2.693 -5.223 -10.266 1.00 76.19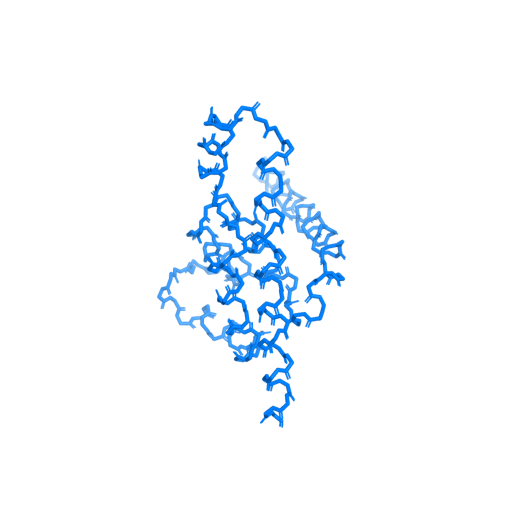 87 THR A O 1
ATOM 660 N N . ALA A 1 88 ? -2.035 -4.822 -12.374 1.00 80.50 88 ALA A N 1
ATOM 661 C CA . ALA A 1 88 ? -2.589 -3.469 -12.443 1.00 80.50 88 ALA A CA 1
ATOM 662 C C . ALA A 1 88 ? -4.121 -3.450 -12.291 1.00 80.50 88 ALA A C 1
ATOM 664 O O . ALA A 1 88 ? -4.661 -2.630 -11.545 1.00 80.50 88 ALA A O 1
ATOM 665 N N . VAL A 1 89 ? -4.832 -4.381 -12.937 1.00 81.19 89 VAL A N 1
ATOM 666 C CA . VAL A 1 89 ? -6.296 -4.491 -12.802 1.00 81.19 89 VAL A CA 1
ATOM 667 C C . VAL A 1 89 ? -6.686 -4.916 -11.387 1.00 81.19 89 VAL A C 1
ATOM 669 O O . VAL A 1 89 ? -7.564 -4.296 -10.783 1.00 81.19 89 VAL A O 1
ATOM 672 N N . ALA A 1 90 ? -6.011 -5.920 -10.821 1.00 82.75 90 ALA A N 1
ATOM 673 C CA . ALA A 1 90 ? -6.244 -6.329 -9.436 1.00 82.75 90 ALA A CA 1
ATOM 674 C C . ALA A 1 90 ? -5.985 -5.171 -8.451 1.00 82.75 90 ALA A C 1
ATOM 676 O O . ALA A 1 90 ? -6.767 -4.964 -7.520 1.00 82.75 90 ALA A O 1
ATOM 677 N N . PHE A 1 91 ? -4.944 -4.368 -8.693 1.00 82.25 91 PHE A N 1
ATOM 678 C CA . PHE A 1 91 ? -4.610 -3.185 -7.900 1.00 82.25 91 PHE A CA 1
ATOM 679 C C . PHE A 1 91 ? -5.677 -2.092 -7.980 1.00 82.25 91 PHE A C 1
ATOM 681 O O . PHE A 1 91 ? -6.064 -1.545 -6.946 1.00 82.25 91 PHE A O 1
ATOM 688 N N . MET A 1 92 ? -6.204 -1.797 -9.172 1.00 82.12 92 MET A N 1
ATOM 689 C CA . MET A 1 92 ? -7.307 -0.842 -9.320 1.00 82.12 92 MET A CA 1
ATOM 690 C C . MET A 1 92 ? -8.560 -1.304 -8.575 1.00 82.12 92 MET A C 1
ATOM 692 O O . MET A 1 92 ? -9.136 -0.531 -7.808 1.00 82.12 92 MET A O 1
ATOM 696 N N . VAL A 1 93 ? -8.962 -2.566 -8.751 1.00 83.38 93 VAL A N 1
ATOM 697 C CA . VAL A 1 93 ? -10.135 -3.131 -8.063 1.00 83.38 93 VAL A CA 1
ATOM 698 C C . VAL A 1 93 ? -9.949 -3.055 -6.549 1.00 83.38 93 VAL A C 1
ATOM 700 O O . VAL A 1 93 ? -10.835 -2.580 -5.837 1.00 83.38 93 VAL A O 1
ATOM 703 N N . PHE A 1 94 ? -8.777 -3.445 -6.050 1.00 83.88 94 PHE A N 1
ATOM 704 C CA . PHE A 1 94 ? -8.478 -3.368 -4.626 1.00 83.88 94 PHE A CA 1
ATOM 705 C C . PHE A 1 94 ? -8.509 -1.919 -4.115 1.00 83.88 94 PHE A C 1
ATOM 707 O O . PHE A 1 94 ? -9.210 -1.625 -3.153 1.00 83.88 94 PHE A O 1
ATOM 714 N N . THR A 1 95 ? -7.843 -0.980 -4.788 1.00 81.31 95 THR A N 1
ATOM 715 C CA . THR A 1 95 ? -7.790 0.439 -4.377 1.00 81.31 95 THR A CA 1
ATOM 716 C C . THR A 1 95 ? -9.176 1.096 -4.361 1.00 81.31 95 THR A C 1
ATOM 718 O O . THR A 1 95 ? -9.470 1.959 -3.523 1.00 81.31 95 THR A O 1
ATOM 721 N N . LEU A 1 96 ? -10.082 0.674 -5.245 1.00 81.81 96 LEU A N 1
ATOM 722 C CA . LEU A 1 96 ? -11.464 1.151 -5.258 1.00 81.81 96 LEU A CA 1
ATOM 723 C C . LEU A 1 96 ? -12.276 0.623 -4.064 1.00 81.81 96 LEU A C 1
ATOM 725 O O . LEU A 1 96 ? -13.033 1.404 -3.482 1.00 81.81 96 LEU A O 1
ATOM 729 N N . LEU A 1 97 ? -12.079 -0.638 -3.662 1.00 80.69 97 LEU A N 1
ATOM 730 C CA . LEU A 1 97 ? -12.936 -1.328 -2.688 1.00 80.69 97 LEU A CA 1
ATOM 731 C C . LEU A 1 97 ? -12.367 -1.457 -1.261 1.00 80.69 97 LEU A C 1
ATOM 733 O O . LEU A 1 97 ? -13.158 -1.577 -0.327 1.00 80.69 97 LEU A O 1
ATOM 737 N N . TYR A 1 98 ? -11.043 -1.479 -1.063 1.00 76.31 98 TYR A N 1
ATOM 738 C CA . TYR A 1 98 ? -10.457 -1.999 0.183 1.00 76.31 98 TYR A CA 1
ATOM 739 C C . TYR A 1 98 ? -10.744 -1.146 1.415 1.00 76.31 98 TYR A C 1
ATOM 741 O O . TYR A 1 98 ? -11.048 -1.696 2.473 1.00 76.31 98 TYR A O 1
ATOM 749 N N . VAL A 1 99 ? -10.693 0.182 1.297 1.00 74.62 99 VAL A N 1
ATOM 750 C CA . VAL A 1 99 ? -10.858 1.069 2.448 1.00 74.62 99 VAL A CA 1
ATOM 751 C C . VAL A 1 99 ? -11.856 2.190 2.166 1.00 74.62 99 VAL A C 1
ATOM 753 O O . VAL A 1 99 ? -11.664 2.966 1.222 1.00 74.62 99 VAL A O 1
ATOM 756 N N . PRO A 1 100 ? -12.881 2.343 3.029 1.00 70.50 100 PRO A N 1
ATOM 757 C CA . PRO A 1 100 ? -13.590 3.602 3.172 1.00 70.50 100 PRO A CA 1
ATOM 758 C C . PRO A 1 100 ? -12.642 4.559 3.904 1.00 70.50 100 PRO A C 1
ATOM 760 O O . PRO A 1 100 ? -12.162 4.239 4.986 1.00 70.50 100 PRO A O 1
ATOM 763 N N . CYS A 1 101 ? -12.289 5.683 3.286 1.00 78.44 101 CYS A N 1
ATOM 764 C CA . CYS A 1 101 ? -11.245 6.589 3.774 1.00 78.44 101 CYS A CA 1
ATOM 765 C C . CYS A 1 101 ? -11.417 6.992 5.257 1.00 78.44 101 CYS A C 1
ATOM 767 O O . CYS A 1 101 ? -12.507 6.895 5.829 1.00 78.44 101 CYS A O 1
ATOM 769 N N . LEU A 1 102 ? -10.348 7.508 5.881 1.00 74.75 102 LEU A N 1
ATOM 770 C CA . LEU A 1 102 ? -10.348 7.956 7.286 1.00 74.75 102 LEU A CA 1
ATOM 771 C C . LEU A 1 102 ? -11.542 8.857 7.644 1.00 74.75 102 LEU A C 1
ATOM 773 O O . LEU A 1 102 ? -12.093 8.742 8.737 1.00 74.75 102 LEU A O 1
ATOM 777 N N . ALA A 1 103 ? -11.978 9.708 6.711 1.00 79.62 103 ALA A N 1
ATOM 778 C CA . ALA A 1 103 ? -13.157 10.551 6.877 1.00 79.62 103 ALA A CA 1
ATOM 779 C C . ALA A 1 103 ? -14.445 9.729 7.069 1.00 79.62 103 ALA A C 1
ATOM 781 O O . ALA A 1 103 ? -15.219 9.993 7.988 1.00 79.62 103 ALA A O 1
ATOM 782 N N . THR A 1 104 ? -14.661 8.695 6.254 1.00 81.50 104 THR A N 1
ATOM 783 C CA . THR A 1 104 ? -15.821 7.802 6.373 1.00 81.50 104 THR A CA 1
ATOM 784 C C . THR A 1 104 ? -15.776 6.999 7.669 1.00 81.50 104 THR A C 1
ATOM 786 O O . THR A 1 104 ? -16.802 6.852 8.329 1.00 81.50 104 THR A O 1
ATOM 789 N N . ILE A 1 105 ? -14.593 6.529 8.079 1.00 82.12 105 ILE A N 1
ATOM 790 C CA . ILE A 1 105 ? -14.414 5.819 9.355 1.00 82.12 105 ILE A CA 1
ATOM 791 C C . ILE A 1 105 ? -14.724 6.743 10.536 1.00 82.12 105 ILE A C 1
ATOM 793 O O . ILE A 1 105 ? -15.422 6.336 11.464 1.00 82.12 105 ILE A O 1
ATOM 797 N N . ALA A 1 106 ? -14.245 7.990 10.497 1.00 83.50 106 ALA A N 1
ATOM 798 C CA . ALA A 1 106 ? -14.488 8.974 11.547 1.00 83.50 106 ALA A CA 1
ATOM 799 C C . ALA A 1 106 ? -15.985 9.279 11.710 1.00 83.50 106 ALA A C 1
ATOM 801 O O . ALA A 1 106 ? -16.480 9.343 12.837 1.00 83.50 106 ALA A O 1
ATOM 802 N N . VAL A 1 107 ? -16.717 9.408 10.599 1.00 85.31 107 VAL A N 1
ATOM 803 C CA . VAL A 1 107 ? -18.177 9.584 10.618 1.00 85.31 107 VAL A CA 1
ATOM 804 C C . VAL A 1 107 ? -18.869 8.327 11.148 1.00 85.31 107 VAL A C 1
ATOM 806 O O . VAL A 1 107 ? -19.692 8.426 12.054 1.00 85.31 107 VAL A O 1
ATOM 809 N N . LEU A 1 108 ? -18.495 7.140 10.660 1.00 82.62 108 LEU A N 1
ATOM 810 C CA . LEU A 1 108 ? -19.100 5.877 11.090 1.00 82.62 108 LEU A CA 1
ATOM 811 C C . LEU A 1 108 ? -18.906 5.630 12.590 1.00 82.62 108 LEU A C 1
ATOM 813 O O . LEU A 1 108 ? -19.836 5.200 13.273 1.00 82.62 108 LEU A O 1
ATOM 817 N N . TYR A 1 109 ? -17.723 5.945 13.115 1.00 81.81 109 TYR A N 1
ATOM 818 C CA . TYR A 1 109 ? -17.440 5.855 14.541 1.00 81.81 109 TYR A CA 1
ATOM 819 C C . TYR A 1 109 ? -18.298 6.825 15.358 1.00 81.81 109 TYR A C 1
ATOM 821 O O . TYR A 1 109 ? -18.823 6.446 16.406 1.00 81.81 109 TYR A O 1
ATOM 829 N N . LYS A 1 110 ? -18.472 8.057 14.869 1.00 84.31 110 LYS A N 1
ATOM 830 C CA . LYS A 1 110 ? -19.271 9.083 15.543 1.00 84.31 110 LYS A CA 1
ATOM 831 C C . LYS A 1 110 ? -20.757 8.709 15.613 1.00 84.31 110 LYS A C 1
ATOM 833 O O . LYS A 1 110 ? -21.373 8.943 16.646 1.00 84.31 110 LYS A O 1
ATOM 838 N N . GLU A 1 111 ? -21.293 8.091 14.562 1.00 84.06 111 GLU A N 1
ATOM 839 C CA . GLU A 1 111 ? -22.697 7.654 14.488 1.00 84.06 111 GLU A CA 1
ATOM 840 C C . GLU A 1 111 ? -22.955 6.336 15.233 1.00 84.06 111 GLU A C 1
ATOM 842 O O . GLU A 1 111 ? -23.970 6.170 15.903 1.00 84.06 111 GLU A O 1
ATOM 847 N N . THR A 1 112 ? -22.023 5.382 15.156 1.00 80.62 112 THR A N 1
ATOM 848 C CA . THR A 1 112 ? -22.213 4.046 15.748 1.00 80.62 112 THR A CA 1
ATOM 849 C C . THR A 1 112 ? -21.824 4.012 17.231 1.00 80.62 112 THR A C 1
ATOM 851 O O . THR A 1 112 ? -22.228 3.105 17.958 1.00 80.62 112 THR A O 1
ATOM 854 N N . GLN A 1 113 ? -20.986 4.958 17.682 1.00 74.94 113 GLN A N 1
ATOM 855 C CA . GLN A 1 113 ? -20.429 5.094 19.041 1.00 74.94 113 GLN A CA 1
ATOM 856 C C . GLN A 1 113 ? -19.759 3.817 19.601 1.00 74.94 113 GLN A C 1
ATOM 858 O O . GLN A 1 113 ? -19.395 3.752 20.775 1.00 74.94 113 GLN A O 1
ATOM 863 N N . SER A 1 114 ? -19.553 2.798 18.761 1.00 79.56 114 SER A N 1
ATOM 864 C CA . SER A 1 114 ? -19.060 1.472 19.123 1.00 79.56 114 SER A CA 1
ATOM 865 C C . SER A 1 114 ? -17.902 1.063 18.216 1.00 79.56 114 SER A C 1
ATOM 867 O O . SER A 1 114 ? -18.056 0.858 17.006 1.00 79.56 114 SER A O 1
ATOM 869 N N . TRP A 1 115 ? -16.723 0.900 18.823 1.00 77.81 115 TRP A N 1
ATOM 870 C CA . TRP A 1 115 ? -15.498 0.491 18.125 1.00 77.81 115 TRP A CA 1
ATOM 871 C C . TRP A 1 115 ? -15.603 -0.925 17.542 1.00 77.81 115 TRP A C 1
ATOM 873 O O . TRP A 1 115 ? -15.044 -1.210 16.486 1.00 77.81 115 TRP A O 1
ATOM 883 N N . LYS A 1 116 ? -16.387 -1.804 18.187 1.00 80.94 116 LYS A N 1
ATOM 884 C CA . LYS A 1 116 ? -16.592 -3.189 17.733 1.00 80.94 116 LYS A CA 1
ATOM 885 C C . LYS A 1 116 ? -17.324 -3.246 16.388 1.00 80.94 116 LYS A C 1
ATOM 887 O O . LYS A 1 116 ? -16.918 -3.993 15.508 1.00 80.94 116 LYS A O 1
ATOM 892 N N . TRP A 1 117 ? -18.361 -2.426 16.211 1.00 78.81 117 TRP A N 1
ATOM 893 C CA . TRP A 1 117 ? -19.154 -2.383 14.976 1.00 78.81 117 TRP A CA 1
ATOM 894 C C . TRP A 1 117 ? -18.455 -1.643 13.835 1.00 78.81 117 TRP A C 1
ATOM 896 O O . TRP A 1 117 ? -18.531 -2.068 12.682 1.00 78.81 117 TRP A O 1
ATOM 906 N N . THR A 1 118 ? -17.716 -0.582 14.166 1.00 81.56 118 THR A N 1
ATOM 907 C CA . THR A 1 118 ? -16.905 0.157 13.187 1.00 81.56 118 THR A CA 1
ATOM 908 C C . THR A 1 118 ? -15.803 -0.746 12.624 1.00 81.56 118 THR A C 1
ATOM 910 O O . THR A 1 118 ? -15.662 -0.869 11.408 1.00 81.56 118 THR A O 1
ATOM 913 N N . GLY A 1 119 ? -15.085 -1.462 13.500 1.00 81.12 119 GLY A N 1
ATOM 914 C CA . GLY A 1 119 ? -14.073 -2.437 13.091 1.00 81.12 119 GLY A CA 1
ATOM 915 C C . GLY A 1 119 ? -14.654 -3.601 12.284 1.00 81.12 119 GLY A C 1
ATOM 916 O O . GLY A 1 119 ? -14.043 -4.021 11.306 1.00 81.12 119 GLY A O 1
ATOM 917 N N . PHE A 1 120 ? -15.855 -4.077 12.633 1.00 83.44 120 PHE A N 1
ATOM 918 C CA . PHE A 1 120 ? -16.535 -5.129 11.874 1.00 83.44 120 PHE A CA 1
ATOM 919 C C . PHE A 1 120 ? -16.875 -4.693 10.440 1.00 83.44 120 PHE A C 1
ATOM 921 O O . PHE A 1 120 ? -16.600 -5.437 9.504 1.00 83.44 120 PHE A O 1
ATOM 928 N N . SER A 1 121 ? -17.398 -3.476 10.245 1.00 82.69 121 SER A N 1
ATOM 929 C CA . SER A 1 121 ? -17.692 -2.956 8.898 1.00 82.69 121 SER A CA 1
ATOM 930 C C . SER A 1 121 ? -16.432 -2.776 8.053 1.00 82.69 121 SER A C 1
ATOM 932 O O . SER A 1 121 ? -16.419 -3.157 6.885 1.00 82.69 121 SER A O 1
ATOM 934 N N . ILE A 1 122 ? -15.357 -2.239 8.639 1.00 83.62 122 ILE A N 1
ATOM 935 C CA . ILE A 1 122 ? -14.075 -2.086 7.935 1.00 83.62 122 ILE A CA 1
ATOM 936 C C . ILE A 1 122 ? -13.519 -3.460 7.559 1.00 83.62 122 ILE A C 1
ATOM 938 O O . ILE A 1 122 ? -13.135 -3.671 6.413 1.00 83.62 122 ILE A O 1
ATOM 942 N N . GLY A 1 123 ? -13.518 -4.403 8.504 1.00 83.88 123 GLY A N 1
ATOM 943 C CA . GLY A 1 123 ? -13.048 -5.765 8.271 1.00 83.88 123 GLY A CA 1
ATOM 944 C C . GLY A 1 123 ? -13.841 -6.481 7.178 1.00 83.88 123 GLY A C 1
ATOM 945 O O . GLY A 1 123 ? -13.242 -7.169 6.352 1.00 83.88 123 GLY A O 1
ATOM 946 N N . LEU A 1 124 ? -15.162 -6.280 7.124 1.00 85.25 124 LEU A N 1
ATOM 947 C CA . LEU A 1 124 ? -16.017 -6.836 6.076 1.00 85.25 124 LEU A CA 1
ATOM 948 C C . LEU A 1 124 ? -15.637 -6.286 4.693 1.00 85.25 124 LEU A C 1
ATOM 950 O O . LEU A 1 124 ? -15.432 -7.074 3.772 1.00 85.25 124 LEU A O 1
ATOM 954 N N . SER A 1 125 ? -15.483 -4.966 4.556 1.00 84.12 125 SER A N 1
ATOM 955 C CA . SER A 1 125 ? -15.078 -4.329 3.292 1.00 84.12 125 SER A CA 1
ATOM 956 C C . SER A 1 125 ? -13.683 -4.763 2.845 1.00 84.12 125 SER A C 1
ATOM 958 O O . SER A 1 125 ? -13.490 -5.113 1.681 1.00 84.12 125 SER A O 1
ATOM 960 N N . LEU A 1 126 ? -12.730 -4.820 3.779 1.00 83.56 126 LEU A N 1
ATOM 961 C CA . LEU A 1 126 ? -11.359 -5.254 3.510 1.00 83.56 126 LEU A CA 1
ATOM 962 C C . LEU A 1 126 ? -11.327 -6.715 3.042 1.00 83.56 126 LEU A C 1
ATOM 964 O O . LEU A 1 126 ? -10.643 -7.047 2.076 1.00 83.56 126 LEU A O 1
ATOM 968 N N . SER A 1 127 ? -12.119 -7.576 3.688 1.00 85.12 127 SER A N 1
ATOM 969 C CA . SER A 1 127 ? -12.246 -8.993 3.329 1.00 85.12 127 SER A CA 1
ATOM 970 C C . SER A 1 127 ? -12.893 -9.178 1.956 1.00 85.12 127 SER A C 1
ATOM 972 O O . SER A 1 127 ? -12.446 -10.017 1.172 1.00 85.12 127 SER A O 1
ATOM 974 N N . LEU A 1 128 ? -13.918 -8.381 1.637 1.00 85.62 128 LEU A N 1
ATOM 975 C CA . LEU A 1 128 ? -14.567 -8.365 0.323 1.00 85.62 128 LEU A CA 1
ATOM 976 C C . LEU A 1 128 ? -13.596 -7.933 -0.777 1.00 85.62 128 LEU A C 1
ATOM 978 O O . LEU A 1 128 ? -13.465 -8.625 -1.786 1.00 85.62 128 LEU A O 1
ATOM 982 N N . ALA A 1 129 ? -12.880 -6.829 -0.568 1.00 85.25 129 ALA A N 1
ATOM 983 C CA . ALA A 1 129 ? -11.900 -6.328 -1.524 1.00 85.25 129 ALA A CA 1
ATOM 984 C C . ALA A 1 129 ? -10.759 -7.325 -1.749 1.00 85.25 129 ALA A C 1
ATOM 986 O O . ALA A 1 129 ? -10.377 -7.576 -2.890 1.00 85.25 129 ALA A O 1
ATOM 987 N N . TYR A 1 130 ? -10.253 -7.934 -0.674 1.00 83.38 130 TYR A N 1
ATOM 988 C CA . TYR A 1 130 ? -9.219 -8.961 -0.752 1.00 83.38 130 TYR A CA 1
ATOM 989 C C . TYR A 1 130 ? -9.697 -10.202 -1.515 1.00 83.38 130 TYR A C 1
ATOM 991 O O . TYR A 1 130 ? -8.987 -10.707 -2.381 1.00 83.38 130 TYR A O 1
ATOM 999 N N . SER A 1 131 ? -10.929 -10.654 -1.257 1.00 84.31 131 SER A N 1
ATOM 1000 C CA . SER A 1 131 ? -11.524 -11.800 -1.958 1.00 84.31 131 SER A CA 1
ATOM 1001 C C . SER A 1 131 ? -11.697 -11.529 -3.453 1.00 84.31 131 SER A C 1
ATOM 1003 O O . SER A 1 131 ? -11.398 -12.396 -4.270 1.00 84.31 131 SER A O 1
ATOM 1005 N N . LEU A 1 132 ? -12.133 -10.323 -3.828 1.00 83.81 132 LEU A N 1
ATOM 1006 C CA . LEU A 1 132 ? -12.270 -9.928 -5.231 1.00 83.81 132 LEU A CA 1
ATOM 1007 C C . LEU A 1 132 ? -10.915 -9.798 -5.925 1.00 83.81 132 LEU A C 1
ATOM 1009 O O . LEU A 1 132 ? -10.768 -10.265 -7.049 1.00 83.81 132 LEU A O 1
ATOM 1013 N N . ALA A 1 133 ? -9.918 -9.216 -5.261 1.00 81.75 133 ALA A N 1
ATOM 1014 C CA . ALA A 1 133 ? -8.574 -9.116 -5.813 1.00 81.75 133 ALA A CA 1
ATOM 1015 C C . ALA A 1 133 ? -7.941 -10.503 -6.022 1.00 81.75 133 ALA A C 1
ATOM 1017 O O . ALA A 1 133 ? -7.394 -10.756 -7.093 1.00 81.75 133 ALA A O 1
ATOM 1018 N N . LEU A 1 134 ? -8.106 -11.427 -5.066 1.00 81.12 134 LEU A N 1
ATOM 1019 C CA . LEU A 1 134 ? -7.739 -12.836 -5.244 1.00 81.12 134 LEU A CA 1
ATOM 1020 C C . LEU A 1 134 ? -8.483 -13.476 -6.415 1.00 81.12 134 LEU A C 1
ATOM 1022 O O . LEU A 1 134 ? -7.885 -14.177 -7.221 1.00 81.12 134 LEU A O 1
ATOM 1026 N N . MET A 1 135 ? -9.787 -13.240 -6.529 1.00 83.25 135 MET A N 1
ATOM 1027 C CA . MET A 1 135 ? -10.579 -13.783 -7.627 1.00 83.25 135 MET A CA 1
ATOM 1028 C C . MET A 1 135 ? -10.044 -13.278 -8.976 1.00 83.25 135 MET A C 1
ATOM 1030 O O . MET A 1 135 ? -9.840 -14.076 -9.885 1.00 83.25 135 MET A O 1
ATOM 1034 N N . VAL A 1 136 ? -9.720 -11.989 -9.096 1.00 81.88 136 VAL A N 1
ATOM 1035 C CA . VAL A 1 136 ? -9.128 -11.415 -10.315 1.00 81.88 136 VAL A CA 1
ATOM 1036 C C . VAL A 1 136 ? -7.772 -12.046 -10.640 1.00 81.88 136 VAL A C 1
ATOM 1038 O O . VAL A 1 136 ? -7.549 -12.407 -11.795 1.00 81.88 136 VAL A O 1
ATOM 1041 N N . THR A 1 137 ? -6.879 -12.227 -9.661 1.00 76.31 137 THR A N 1
ATOM 1042 C CA . THR A 1 137 ? -5.565 -12.841 -9.924 1.00 76.31 137 THR A CA 1
ATOM 1043 C C . THR A 1 137 ? -5.673 -14.320 -10.282 1.00 76.31 137 THR A C 1
ATOM 1045 O O . THR A 1 137 ? -4.957 -14.781 -11.169 1.00 76.31 137 THR A O 1
ATOM 1048 N N . TRP A 1 138 ? -6.613 -15.048 -9.678 1.00 78.06 138 TRP A N 1
ATOM 1049 C CA . TRP A 1 138 ? -6.893 -16.446 -10.008 1.00 78.06 138 TRP A CA 1
ATOM 1050 C C . TRP A 1 138 ? -7.503 -16.619 -11.402 1.00 78.06 138 TRP A C 1
ATOM 1052 O O . TRP A 1 138 ? -7.018 -17.436 -12.182 1.00 78.06 138 TRP A O 1
ATOM 1062 N N . PHE A 1 139 ? -8.540 -15.849 -11.746 1.00 78.31 139 PHE A N 1
ATOM 1063 C CA . PHE A 1 139 ? -9.166 -15.925 -13.071 1.00 78.31 139 PHE A CA 1
ATOM 1064 C C . PHE A 1 139 ? -8.242 -15.410 -14.175 1.00 78.31 139 PHE A C 1
ATOM 1066 O O . PHE A 1 139 ? -8.209 -15.982 -15.261 1.00 78.31 139 PHE A O 1
ATOM 1073 N N . GLY A 1 140 ? -7.469 -14.361 -13.905 1.00 69.94 140 GLY A N 1
ATOM 1074 C CA . GLY A 1 140 ? -6.510 -13.844 -14.871 1.00 69.94 140 GLY A CA 1
ATOM 1075 C C . GLY A 1 140 ? -5.298 -14.747 -15.072 1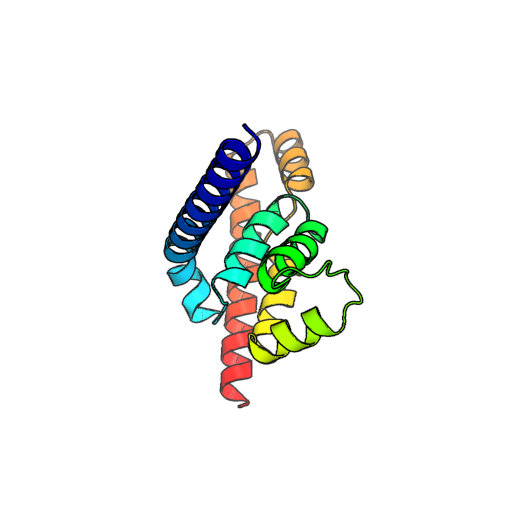.00 69.94 140 GLY A C 1
ATOM 1076 O O . GLY A 1 140 ? -4.836 -14.881 -16.2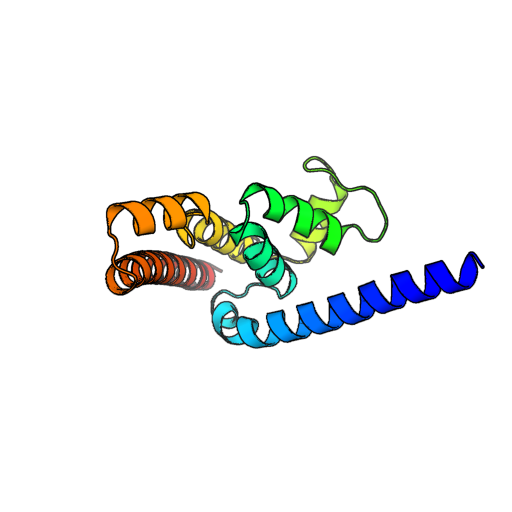00 1.00 69.94 140 GLY A O 1
ATOM 1077 N N . GLY A 1 141 ? -4.827 -15.419 -14.017 1.00 67.81 141 GLY A N 1
ATOM 1078 C CA . GLY A 1 141 ? -3.794 -16.450 -14.126 1.00 67.81 141 GLY A CA 1
ATOM 1079 C C . GLY A 1 141 ? -4.275 -17.717 -14.840 1.00 67.81 141 GLY A C 1
ATOM 1080 O O . GLY A 1 141 ? -3.458 -18.438 -15.390 1.00 67.81 141 GLY A O 1
ATOM 1081 N N . ALA A 1 142 ? -5.587 -17.976 -14.865 1.00 64.19 142 ALA A N 1
ATOM 1082 C CA . ALA A 1 142 ? -6.181 -19.076 -15.626 1.00 64.19 142 ALA A CA 1
ATOM 1083 C C . ALA A 1 142 ? -6.395 -18.756 -17.121 1.00 64.19 142 ALA A C 1
ATOM 1085 O O . ALA A 1 142 ? -6.669 -19.669 -17.897 1.00 64.19 142 ALA A O 1
ATOM 1086 N N . PHE A 1 143 ? -6.329 -17.479 -17.519 1.00 62.75 143 PHE A N 1
ATOM 1087 C CA . PHE A 1 143 ? -6.531 -17.031 -18.904 1.00 62.75 143 PHE A CA 1
ATOM 1088 C C . PHE A 1 143 ? -5.213 -16.768 -19.659 1.00 62.75 143 PHE A C 1
ATOM 1090 O O . PHE A 1 143 ? -5.237 -16.626 -20.881 1.00 62.75 143 PHE A O 1
ATOM 1097 N N . ILE A 1 144 ? -4.085 -16.695 -18.942 1.00 54.84 144 ILE A N 1
ATOM 1098 C CA . ILE A 1 144 ? -2.726 -16.570 -19.495 1.00 54.84 144 ILE A CA 1
ATOM 1099 C C . ILE A 1 144 ? -2.100 -17.956 -19.692 1.00 54.84 144 ILE A C 1
ATOM 1101 O O . ILE A 1 144 ? -1.334 -18.106 -20.669 1.00 54.84 144 ILE A O 1
#

Radius of gyration: 17.75 Å; chains: 1; bounding box: 50×43×39 Å